Protein AF-A0A0Q3T3Z6-F1 (afdb_monomer)

Nearest PDB structures (foldseek):
  7p6u-assembly1_A  TM=2.131E-01  e=3.422E+00  Thermus thermophilus
  6zuz-assembly1_A  TM=2.497E-01  e=4.972E+00  Homo sapiens
  4u7i-assembly1_A  TM=3.191E-01  e=7.224E+00  Homo sapiens

pLDDT: mean 80.76, std 18.66, range [41.5, 96.94]

Solvent-accessible surface area (backbone atoms only — not comparable to full-atom values): 10328 Å² total; per-residue (Å²): 135,85,80,83,75,84,74,76,89,59,80,58,66,65,57,41,40,53,52,24,45,53,27,52,73,72,69,55,53,80,34,67,70,49,40,53,27,46,76,70,76,61,60,66,68,39,57,64,52,29,19,54,48,39,74,46,68,43,63,44,44,62,49,88,91,26,87,37,55,70,60,29,52,55,41,50,55,49,38,51,53,61,66,72,46,78,75,76,76,71,84,69,67,52,65,65,61,53,53,51,51,56,49,52,51,52,51,52,54,50,50,54,50,50,54,52,50,52,54,51,50,51,52,53,53,50,52,50,52,52,52,53,50,53,53,52,51,55,61,50,56,64,53,52,70,76,71,58,75,88,78,76,93,79,88,82,83,90,80,81,88,86,88,82,90,81,89,82,133

Sequence (169 aa):
MPRETNIQTGPDAGADLRAALGRLRRGQPLHPDNVKAKREGRLRISVASVAKEANRSRTLIGVEGCAYPDVRRQVLACMEAQVAAPRAPTPKLDAQSTIAALRQENALLRQEKAILATRLQDAVNVAHKQIQHAKSMARRGGRNARNGRPDHVVGLAPSAPVVQLREDG

Secondary structure (DSSP, 8-state):
----------S-HHHHHHHHHHHHHTT---SHHHHHHHHTT-----HHHHHHHTT--THHHHSTT-S-HHHHHHHHHHHHHHHHSPPP------HHHHHHHHHHHHHHHHHHHHHHHHHHHHHHHHHHHHHHHHHHHHHHHHHHHHH----------------------

Mean predicted aligned error: 17.22 Å

Foldseek 3Di:
DDDPDPPPPDDDLLVLLVVLLVCLVVQNAPQPVQVVCSVVVNRAQALVSSCSSSVHDSQQQPDPVHVHPVSVVVSVVRNVVVVPDDPPPPPPPPVVVVVVVVVVVVVVVVVVVVVVVVVVVVVVVVVVVVVVVVVVVVVVVVVCVVPDDPPDDDDDDDDDDDDDDDDDD

Organism: NCBI:txid53254

Structure (mmCIF, N/CA/C/O backbone):
data_AF-A0A0Q3T3Z6-F1
#
_entry.id   AF-A0A0Q3T3Z6-F1
#
loop_
_atom_site.group_PDB
_atom_site.id
_atom_site.type_symbol
_atom_site.label_atom_id
_atom_site.label_alt_id
_atom_site.label_comp_id
_atom_site.label_asym_id
_atom_site.label_entity_id
_atom_site.label_seq_id
_atom_site.pdbx_PDB_ins_code
_atom_site.Cartn_x
_atom_site.Cartn_y
_atom_site.Cartn_z
_atom_site.occupancy
_atom_site.B_iso_or_equiv
_atom_site.auth_seq_id
_atom_site.auth_comp_id
_atom_site.auth_asym_id
_atom_site.auth_atom_id
_atom_site.pdbx_PDB_model_num
ATOM 1 N N . MET A 1 1 ? -10.328 21.487 42.022 1.00 41.50 1 MET A N 1
ATOM 2 C CA . MET A 1 1 ? -10.050 22.148 40.729 1.00 41.50 1 MET A CA 1
ATOM 3 C C . MET A 1 1 ? -10.715 21.356 39.604 1.00 41.50 1 MET A C 1
ATOM 5 O O . MET A 1 1 ? -10.087 20.438 39.081 1.00 41.50 1 MET A O 1
ATOM 9 N N . PRO A 1 2 ? -11.990 21.611 39.269 1.00 45.09 2 PRO A N 1
ATOM 10 C CA . PRO A 1 2 ? -12.587 21.023 38.074 1.00 45.09 2 PRO A CA 1
ATOM 11 C C . PRO A 1 2 ? -11.963 21.680 36.836 1.00 45.09 2 PRO A C 1
ATOM 13 O O . PRO A 1 2 ? -11.918 22.901 36.729 1.00 45.09 2 PRO A O 1
ATOM 16 N N . ARG A 1 3 ? -11.413 20.867 35.927 1.00 45.34 3 ARG A N 1
ATOM 17 C CA . ARG A 1 3 ? -10.897 21.347 34.641 1.00 45.34 3 ARG A CA 1
ATOM 18 C C . ARG A 1 3 ? -12.086 21.675 33.749 1.00 45.34 3 ARG A C 1
ATOM 20 O O . ARG A 1 3 ? -12.801 20.770 33.324 1.00 45.34 3 ARG A O 1
ATOM 27 N N . GLU A 1 4 ? -12.268 22.958 33.476 1.00 43.28 4 GLU A N 1
ATOM 28 C CA . GLU A 1 4 ? -13.180 23.454 32.455 1.00 43.28 4 GLU A CA 1
ATOM 29 C C . GLU A 1 4 ? -12.758 22.864 31.108 1.00 43.28 4 GLU A C 1
ATOM 31 O O . GLU A 1 4 ? -11.723 23.202 30.531 1.00 43.28 4 GLU A O 1
ATOM 36 N N . THR A 1 5 ? -13.535 21.894 30.633 1.00 53.34 5 THR A N 1
ATOM 37 C CA . THR A 1 5 ? -13.399 21.399 29.271 1.00 53.34 5 THR A CA 1
ATOM 38 C C . THR A 1 5 ? -14.125 22.391 28.382 1.00 53.34 5 THR A C 1
ATOM 40 O O . THR A 1 5 ? -15.349 22.449 28.339 1.00 53.34 5 THR A O 1
ATOM 43 N N . ASN A 1 6 ? -13.337 23.222 27.710 1.00 45.50 6 ASN A N 1
ATOM 44 C CA . ASN A 1 6 ? -13.774 24.060 26.607 1.00 45.50 6 ASN A CA 1
ATOM 45 C C . ASN A 1 6 ? -14.275 23.140 25.477 1.00 45.50 6 ASN A C 1
ATOM 47 O O . ASN A 1 6 ? -13.496 22.667 24.647 1.00 45.50 6 ASN A O 1
ATOM 51 N N . ILE A 1 7 ? -15.564 22.791 25.512 1.00 49.78 7 ILE A N 1
ATOM 52 C CA . ILE A 1 7 ? -16.241 22.042 24.455 1.00 49.78 7 ILE A CA 1
ATOM 53 C C . ILE A 1 7 ? -16.467 23.038 23.322 1.00 49.78 7 ILE A C 1
ATOM 55 O O . ILE A 1 7 ? -17.466 23.750 23.287 1.00 49.78 7 ILE A O 1
ATOM 59 N N . GLN A 1 8 ? -15.503 23.108 22.404 1.00 47.12 8 GLN A N 1
ATOM 60 C CA . GLN A 1 8 ? -15.694 23.784 21.128 1.00 47.12 8 GLN A CA 1
ATOM 61 C C . GLN A 1 8 ? -16.959 23.228 20.463 1.00 47.12 8 GLN A C 1
ATOM 63 O O . GLN A 1 8 ? -17.038 22.045 20.122 1.00 47.12 8 GLN A O 1
ATOM 68 N N . THR A 1 9 ? -17.938 24.107 20.278 1.00 45.31 9 THR A N 1
ATOM 69 C CA . THR A 1 9 ? -19.142 23.956 19.460 1.00 45.31 9 THR A CA 1
ATOM 70 C C . THR A 1 9 ? -18.757 23.794 17.986 1.00 45.31 9 THR A C 1
ATOM 72 O O . THR A 1 9 ? -18.886 24.698 17.169 1.00 45.31 9 THR A O 1
ATOM 75 N N . GLY A 1 10 ? -18.231 22.621 17.643 1.00 52.44 10 GLY A N 1
ATOM 76 C CA . GLY A 1 10 ? -18.198 22.100 16.278 1.00 52.44 10 GLY A CA 1
ATOM 77 C C . GLY A 1 10 ? -19.385 21.156 16.034 1.00 52.44 10 GLY A C 1
ATOM 78 O O . GLY A 1 10 ? -20.049 20.772 16.998 1.00 52.44 10 GLY A O 1
ATOM 79 N N . PRO A 1 11 ? -19.653 20.753 14.776 1.00 63.06 11 PRO A N 1
ATOM 80 C CA . PRO A 1 11 ? -20.701 19.779 14.446 1.00 63.06 11 PRO A CA 1
ATOM 81 C C . PRO A 1 11 ? -20.611 18.550 15.363 1.00 63.06 11 PRO A C 1
ATOM 83 O O . PRO A 1 11 ? -19.500 18.139 15.713 1.00 63.06 11 PRO A O 1
ATOM 86 N N . ASP A 1 12 ? -21.767 18.021 15.794 1.00 86.12 12 ASP A N 1
ATOM 87 C CA . ASP A 1 12 ? -21.883 16.934 16.781 1.00 86.12 12 ASP A CA 1
ATOM 88 C C . ASP A 1 12 ? -20.871 15.820 16.475 1.00 86.12 12 ASP A C 1
ATOM 90 O O . ASP A 1 12 ? -21.013 15.078 15.501 1.00 86.12 12 ASP A O 1
ATOM 94 N N . ALA A 1 13 ? -19.841 15.693 17.319 1.00 87.75 13 ALA A N 1
ATOM 95 C CA . ALA A 1 13 ? -18.786 14.704 17.123 1.00 87.75 13 ALA A CA 1
ATOM 96 C C . ALA A 1 13 ? -19.355 13.274 17.082 1.00 87.75 13 ALA A C 1
ATOM 98 O O . ALA A 1 13 ? -18.796 12.404 16.412 1.00 87.75 13 ALA A O 1
ATOM 99 N N . GLY A 1 14 ? -20.497 13.032 17.735 1.00 88.94 14 GLY A N 1
ATOM 100 C CA . GLY A 1 14 ? -21.229 11.777 17.636 1.00 88.94 14 GLY A CA 1
ATOM 101 C C . GLY A 1 14 ? -21.802 11.540 16.239 1.00 88.94 14 GLY A C 1
ATOM 102 O O . GLY A 1 14 ? -21.708 10.426 15.719 1.00 88.94 14 GLY A O 1
ATOM 103 N N . ALA A 1 15 ? -22.366 12.571 15.607 1.00 92.00 15 ALA A N 1
ATOM 104 C CA . ALA A 1 15 ? -22.877 12.497 14.241 1.00 92.00 15 ALA A CA 1
ATOM 105 C C . ALA A 1 15 ? -21.751 12.222 13.236 1.00 92.00 15 ALA A C 1
ATOM 107 O O . ALA A 1 15 ? -21.905 11.338 12.391 1.00 92.00 15 ALA A O 1
ATOM 108 N N . ASP A 1 16 ? -20.599 12.879 13.386 1.00 93.88 16 ASP A N 1
ATOM 109 C CA . ASP A 1 16 ? -19.424 12.643 12.537 1.00 93.88 16 ASP A CA 1
ATOM 110 C C . ASP A 1 16 ? -18.934 11.196 12.631 1.00 93.88 16 ASP A C 1
ATOM 112 O O . ASP A 1 16 ? -18.671 10.551 11.613 1.00 93.88 16 ASP A O 1
ATOM 116 N N . LEU A 1 17 ? -18.850 10.659 13.852 1.00 95.00 17 LEU A N 1
ATOM 117 C CA . LEU A 1 17 ? -18.436 9.279 14.098 1.00 95.00 17 LEU A CA 1
ATOM 118 C C . LEU A 1 17 ? -1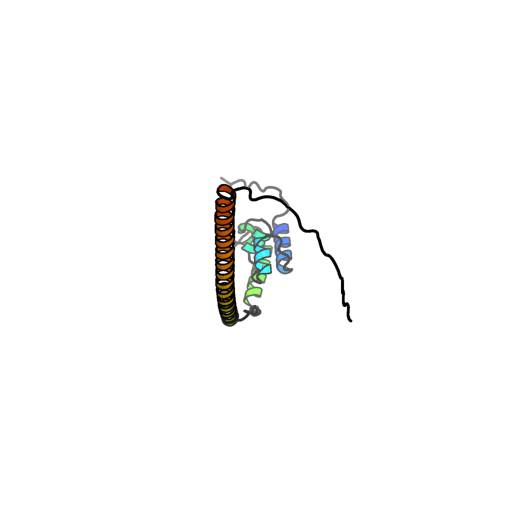9.434 8.269 13.506 1.00 95.00 17 LEU A C 1
ATOM 120 O O . LEU A 1 17 ? -19.019 7.277 12.900 1.00 95.00 17 LEU A O 1
ATOM 124 N N . ARG A 1 18 ? -20.745 8.528 13.617 1.00 96.00 18 ARG A N 1
ATOM 125 C CA . ARG A 1 18 ? -21.791 7.702 12.985 1.00 96.00 18 ARG A CA 1
ATOM 126 C C . ARG A 1 18 ? -21.708 7.757 11.458 1.00 96.00 18 ARG A C 1
ATOM 128 O O . ARG A 1 18 ? -21.766 6.715 10.801 1.00 96.00 18 ARG A O 1
ATOM 135 N N . ALA A 1 19 ? -21.520 8.945 10.888 1.00 95.19 19 ALA A N 1
ATOM 136 C CA . ALA A 1 19 ? -21.370 9.132 9.449 1.00 95.19 19 ALA A CA 1
ATOM 137 C C . ALA A 1 19 ? -20.111 8.427 8.917 1.00 95.19 19 ALA A C 1
ATOM 139 O O . ALA A 1 19 ? -20.174 7.730 7.900 1.00 95.19 19 ALA A O 1
ATOM 140 N N . ALA A 1 20 ? -18.991 8.548 9.633 1.00 96.25 20 ALA A N 1
ATOM 141 C CA . ALA A 1 20 ? -17.739 7.864 9.334 1.00 96.25 20 ALA A CA 1
ATOM 142 C C . ALA A 1 20 ? -17.894 6.339 9.366 1.00 96.25 20 ALA A C 1
ATOM 144 O O . ALA A 1 20 ? -17.493 5.658 8.421 1.00 96.25 20 ALA A O 1
ATOM 145 N N . LEU A 1 21 ? -18.544 5.791 10.397 1.00 96.19 21 LEU A N 1
ATOM 146 C CA . LEU A 1 21 ? -18.847 4.361 10.460 1.00 96.19 21 LEU A CA 1
ATOM 147 C C . LEU A 1 21 ? -19.703 3.913 9.264 1.00 96.19 21 LEU A C 1
ATOM 149 O O . LEU A 1 21 ? -19.416 2.884 8.651 1.00 96.19 21 LEU A O 1
ATOM 153 N N . GLY A 1 22 ? -20.710 4.705 8.884 1.00 95.94 22 GLY A N 1
ATOM 154 C CA . GLY A 1 22 ? -21.536 4.451 7.702 1.00 95.94 22 GLY A CA 1
ATOM 155 C C . GLY A 1 22 ? -20.731 4.423 6.398 1.00 95.94 22 GLY A C 1
ATOM 156 O O . GLY A 1 22 ? -20.907 3.511 5.588 1.00 95.94 22 GLY A O 1
ATOM 157 N N . ARG A 1 23 ? -19.808 5.374 6.206 1.00 95.50 23 ARG A N 1
ATOM 158 C CA . ARG A 1 23 ? -18.889 5.403 5.055 1.00 95.50 23 ARG A CA 1
ATOM 159 C C . ARG A 1 23 ? -18.016 4.156 4.989 1.00 95.50 23 ARG A C 1
ATOM 161 O O . ARG A 1 23 ? -17.925 3.531 3.935 1.00 95.50 23 ARG A O 1
ATOM 168 N N . LEU A 1 24 ? -17.422 3.759 6.114 1.00 95.69 24 LEU A N 1
ATOM 169 C CA . LEU A 1 24 ? -16.562 2.577 6.172 1.00 95.69 24 LEU A CA 1
ATOM 170 C C . LEU A 1 24 ? -17.334 1.280 5.906 1.00 95.69 24 LEU A C 1
ATOM 172 O O . LEU A 1 24 ? -16.825 0.425 5.186 1.00 95.69 24 LEU A O 1
ATOM 176 N N . ARG A 1 25 ? -18.573 1.155 6.399 1.00 94.38 25 ARG A N 1
ATOM 177 C CA . ARG A 1 25 ? -19.454 0.010 6.096 1.00 94.38 25 ARG A CA 1
ATOM 178 C C . ARG A 1 25 ? -19.785 -0.102 4.610 1.00 94.38 25 ARG A C 1
ATOM 180 O O . ARG A 1 25 ? -19.768 -1.199 4.069 1.00 94.38 25 ARG A O 1
ATOM 187 N N . ARG A 1 26 ? -20.028 1.027 3.937 1.00 94.00 26 ARG A N 1
ATOM 188 C CA . ARG A 1 26 ? -20.238 1.075 2.477 1.00 94.00 26 ARG A CA 1
ATOM 189 C C . ARG A 1 26 ? -18.939 0.956 1.673 1.00 94.00 26 ARG A C 1
ATOM 191 O O . ARG A 1 26 ? -18.968 1.011 0.448 1.00 94.00 26 ARG A O 1
ATOM 198 N N . GLY A 1 27 ? -17.789 0.861 2.343 1.00 92.56 27 GLY A N 1
ATOM 199 C CA . GLY A 1 27 ? -16.486 0.867 1.694 1.00 92.56 27 GLY A CA 1
ATOM 200 C C . GLY A 1 27 ? -16.207 2.168 0.942 1.00 92.56 27 GLY A C 1
ATOM 201 O O . GLY A 1 27 ? -15.519 2.134 -0.065 1.00 92.56 27 GLY A O 1
ATOM 202 N N . GLN A 1 28 ? -16.718 3.318 1.374 1.00 95.25 28 GLN A N 1
ATOM 203 C CA . GLN A 1 28 ? -16.456 4.629 0.762 1.00 95.25 28 GLN A CA 1
ATOM 204 C C . GLN A 1 28 ? -15.666 5.529 1.729 1.00 95.25 28 GLN A C 1
ATOM 206 O O . GLN A 1 28 ? -16.209 6.527 2.205 1.00 95.25 28 GLN A O 1
ATOM 211 N N . PRO A 1 29 ? -14.416 5.169 2.087 1.00 96.19 29 PRO A N 1
ATOM 212 C CA . PRO A 1 29 ? -13.594 6.006 2.950 1.00 96.19 29 PRO A CA 1
ATOM 213 C C . PRO A 1 29 ? -13.212 7.309 2.245 1.00 96.19 29 PRO A C 1
ATOM 215 O O . PRO A 1 29 ? -12.989 7.322 1.035 1.00 96.19 29 PRO A O 1
ATOM 218 N N . LEU A 1 30 ? -13.084 8.377 3.023 1.00 96.06 30 LEU A N 1
ATOM 219 C CA . LEU A 1 30 ? -12.575 9.677 2.596 1.00 96.06 30 LEU A CA 1
ATOM 220 C C . LEU A 1 30 ? -11.157 9.913 3.115 1.00 96.06 30 LEU A C 1
ATOM 222 O O . LEU A 1 30 ? -10.364 10.573 2.449 1.00 96.06 30 LEU A O 1
ATOM 226 N N . HIS A 1 31 ? -10.808 9.360 4.282 1.00 96.19 31 HIS A N 1
ATOM 227 C CA . HIS A 1 31 ? -9.480 9.571 4.847 1.00 96.19 31 HIS A CA 1
ATOM 228 C C . HIS A 1 31 ? -8.412 8.848 4.004 1.00 96.19 31 HIS A C 1
ATOM 230 O O . HIS A 1 31 ? -8.566 7.650 3.736 1.00 96.19 31 HIS A O 1
ATOM 236 N N . PRO A 1 32 ? -7.293 9.503 3.635 1.00 95.31 32 PRO A N 1
ATOM 237 C CA . PRO A 1 32 ? -6.298 8.959 2.704 1.00 95.31 32 PRO A CA 1
ATOM 238 C C . PRO A 1 32 ? -5.739 7.593 3.130 1.00 95.31 32 PRO A C 1
ATOM 240 O O . PRO A 1 32 ? -5.650 6.684 2.304 1.00 95.31 32 PRO A O 1
ATOM 243 N N . ASP A 1 33 ? -5.449 7.393 4.422 1.00 93.44 33 ASP A N 1
ATOM 244 C CA . ASP A 1 33 ? -5.018 6.084 4.947 1.00 93.44 33 ASP A CA 1
ATOM 245 C C . ASP A 1 33 ? -6.054 4.977 4.700 1.00 93.44 33 ASP A C 1
ATOM 247 O O . ASP A 1 33 ? -5.703 3.860 4.317 1.00 93.44 33 ASP A O 1
ATOM 251 N N . ASN A 1 34 ? -7.338 5.279 4.909 1.00 94.94 34 ASN A N 1
ATOM 252 C CA . ASN A 1 34 ? -8.424 4.318 4.743 1.00 94.94 34 ASN A CA 1
ATOM 253 C C . ASN A 1 34 ? -8.703 4.060 3.256 1.00 94.94 34 ASN A C 1
ATOM 255 O O . ASN A 1 34 ? -8.985 2.925 2.874 1.00 94.94 34 ASN A O 1
ATOM 259 N N . VAL A 1 35 ? -8.569 5.079 2.401 1.00 95.69 35 VAL A N 1
ATOM 260 C CA . VAL A 1 35 ? -8.620 4.939 0.937 1.00 95.69 35 VAL A CA 1
ATOM 261 C C . VAL A 1 35 ? -7.502 4.017 0.450 1.00 95.69 35 VAL A C 1
ATOM 263 O O . VAL A 1 35 ? -7.762 3.079 -0.306 1.00 95.69 35 VAL A O 1
ATOM 266 N N . LYS A 1 36 ? -6.269 4.219 0.931 1.00 93.62 36 LYS A N 1
ATOM 267 C CA . LYS A 1 36 ? -5.128 3.347 0.623 1.00 93.62 36 LYS A CA 1
ATOM 268 C C . LYS A 1 36 ? -5.381 1.915 1.097 1.00 93.62 36 LYS A C 1
ATOM 270 O O . LYS A 1 36 ? -5.242 0.985 0.305 1.00 93.62 36 LYS A O 1
ATOM 275 N N . ALA A 1 37 ? -5.827 1.743 2.341 1.00 90.81 37 ALA A N 1
ATOM 276 C CA . ALA A 1 37 ? -6.156 0.430 2.886 1.00 90.81 37 ALA A CA 1
ATOM 277 C C . ALA A 1 37 ? -7.267 -0.264 2.081 1.00 90.81 37 ALA A C 1
ATOM 279 O O . ALA A 1 37 ? -7.184 -1.467 1.845 1.00 90.81 37 ALA A O 1
ATOM 280 N N . LYS A 1 38 ? -8.279 0.476 1.607 1.00 92.69 38 LYS A N 1
ATOM 281 C CA . LYS A 1 38 ? -9.325 -0.064 0.727 1.00 92.69 38 LYS A CA 1
ATOM 282 C C . LYS A 1 38 ? -8.747 -0.543 -0.597 1.00 92.69 38 LYS A C 1
ATOM 284 O O . LYS A 1 38 ? -9.034 -1.667 -0.994 1.00 92.69 38 LYS A O 1
ATOM 289 N N . ARG A 1 39 ? -7.934 0.285 -1.260 1.00 90.56 39 ARG A N 1
ATOM 290 C CA . ARG A 1 39 ? -7.305 -0.049 -2.548 1.00 90.56 39 ARG A CA 1
ATOM 291 C C . ARG A 1 39 ? -6.487 -1.339 -2.469 1.00 90.56 39 ARG A C 1
ATOM 293 O O . ARG A 1 39 ? -6.452 -2.107 -3.416 1.00 90.56 39 ARG A O 1
ATOM 300 N N . GLU A 1 40 ? -5.857 -1.581 -1.328 1.00 88.62 40 GLU A N 1
ATOM 301 C CA . GLU A 1 40 ? -5.043 -2.772 -1.080 1.00 88.62 40 GLU A CA 1
ATOM 302 C C . GLU A 1 40 ? -5.858 -3.979 -0.573 1.00 88.62 40 GLU A C 1
ATOM 304 O O . GLU A 1 40 ? -5.278 -5.015 -0.255 1.00 88.62 40 GLU A O 1
ATOM 309 N N . GLY A 1 41 ? -7.184 -3.861 -0.426 1.00 86.88 41 GLY A N 1
ATOM 310 C CA . GLY A 1 41 ? -8.031 -4.924 0.133 1.00 86.88 41 GLY A CA 1
ATOM 311 C C . GLY A 1 41 ? -7.778 -5.194 1.624 1.00 86.88 41 GLY A C 1
ATOM 312 O O . GLY A 1 41 ? -8.019 -6.293 2.122 1.00 86.88 41 GLY A O 1
ATOM 313 N N . ARG A 1 42 ? -7.246 -4.203 2.348 1.00 88.81 42 ARG A N 1
ATOM 314 C CA . ARG A 1 42 ? -6.860 -4.280 3.769 1.00 88.81 42 ARG A CA 1
ATOM 315 C C . ARG A 1 42 ? -7.714 -3.405 4.687 1.00 88.81 42 ARG A C 1
ATOM 317 O O . ARG A 1 42 ? -7.428 -3.343 5.882 1.00 88.81 42 ARG A O 1
ATOM 324 N N . LEU A 1 43 ? -8.728 -2.717 4.160 1.00 92.62 43 LEU A N 1
ATOM 325 C CA . LEU A 1 43 ? -9.597 -1.867 4.972 1.00 92.62 43 LEU A CA 1
ATOM 326 C C . LEU A 1 43 ? -10.320 -2.710 6.028 1.00 92.62 43 LEU A C 1
ATOM 328 O O . LEU A 1 43 ? -11.038 -3.651 5.700 1.00 92.62 43 LEU A O 1
ATOM 332 N N . ARG A 1 44 ? -10.141 -2.339 7.296 1.00 91.56 44 ARG A N 1
ATOM 333 C CA . ARG A 1 44 ? -10.823 -2.936 8.446 1.00 91.56 44 ARG A CA 1
ATOM 334 C C . ARG A 1 44 ? -11.557 -1.860 9.221 1.00 91.56 44 ARG A C 1
ATOM 336 O O . ARG A 1 44 ? -11.073 -0.734 9.324 1.00 91.56 44 ARG A O 1
ATOM 343 N N . ILE A 1 45 ? -12.716 -2.217 9.766 1.00 94.94 45 ILE A N 1
ATOM 344 C CA . ILE A 1 45 ? -13.478 -1.311 10.623 1.00 94.94 45 ILE A CA 1
ATOM 345 C C . ILE A 1 45 ? -12.952 -1.521 12.035 1.00 94.94 45 ILE A C 1
ATOM 347 O O . ILE A 1 45 ? -13.024 -2.615 12.573 1.00 94.94 45 ILE A O 1
ATOM 351 N N . SER A 1 46 ? -12.384 -0.474 12.615 1.00 95.75 46 SER A N 1
ATOM 352 C CA . SER A 1 46 ? -11.825 -0.452 13.961 1.00 95.75 46 SER A CA 1
ATOM 353 C C . SER A 1 46 ? -12.070 0.914 14.590 1.00 95.75 46 SER A C 1
ATOM 355 O O . SER A 1 46 ? -12.338 1.892 13.888 1.00 95.75 46 SER A O 1
ATOM 357 N N . VAL A 1 47 ? -11.905 1.017 15.907 1.00 96.19 47 VAL A N 1
ATOM 358 C CA . VAL A 1 47 ? -11.981 2.300 16.624 1.00 96.19 47 VAL A CA 1
ATOM 359 C C . VAL A 1 47 ? -11.048 3.340 15.992 1.00 96.19 47 VAL A C 1
ATOM 361 O O . VAL A 1 47 ? -11.450 4.475 15.746 1.00 96.19 47 VAL A O 1
ATOM 364 N N . ALA A 1 48 ? -9.811 2.948 15.672 1.00 95.69 48 ALA A N 1
ATOM 365 C CA . ALA A 1 48 ? -8.822 3.849 15.091 1.00 95.69 48 ALA A CA 1
ATOM 366 C C . ALA A 1 48 ? -9.198 4.295 13.671 1.00 95.69 48 ALA A C 1
ATOM 368 O O . ALA A 1 48 ? -9.081 5.477 13.357 1.00 95.69 48 ALA A O 1
ATOM 369 N N . SER A 1 49 ? -9.665 3.379 12.818 1.00 96.19 49 SER A N 1
ATOM 370 C CA . SER A 1 49 ? -10.045 3.719 11.442 1.00 96.19 49 SER A CA 1
ATOM 371 C C . SER A 1 49 ? -11.281 4.617 11.396 1.00 96.19 49 SER A C 1
ATOM 373 O O . SER A 1 49 ? -11.318 5.528 10.576 1.00 96.19 49 SER A O 1
ATOM 375 N N . VAL A 1 50 ? -12.256 4.402 12.289 1.00 96.88 50 VAL A N 1
ATOM 376 C CA . VAL A 1 50 ? -13.466 5.234 12.423 1.00 96.88 50 VAL A CA 1
ATOM 377 C C . VAL A 1 50 ? -13.115 6.623 12.955 1.00 96.88 50 VAL A C 1
ATOM 379 O O . VAL A 1 50 ? -13.559 7.617 12.391 1.00 96.88 50 VAL A O 1
ATOM 382 N N . ALA A 1 51 ? -12.278 6.708 13.992 1.00 96.12 51 ALA A N 1
ATOM 383 C CA . ALA A 1 51 ? -11.831 7.985 14.545 1.00 96.12 51 ALA A CA 1
ATOM 384 C C . ALA A 1 51 ? -11.040 8.813 13.516 1.00 96.12 51 ALA A C 1
ATOM 386 O O . ALA A 1 51 ? -11.321 9.996 13.338 1.00 96.12 51 ALA A O 1
ATOM 387 N N . LYS A 1 52 ? -10.121 8.174 12.774 1.00 95.75 52 LYS A N 1
ATOM 388 C CA . LYS A 1 52 ? -9.401 8.800 11.650 1.00 95.75 52 LYS A CA 1
ATOM 389 C C . LYS A 1 52 ? -10.352 9.273 10.552 1.00 95.75 52 LYS A C 1
ATOM 391 O O . LYS A 1 52 ? -10.237 10.397 10.084 1.00 95.75 52 LYS A O 1
ATOM 396 N N . GLU A 1 53 ? -11.313 8.437 10.167 1.00 96.25 53 GLU A N 1
ATOM 397 C CA . GLU A 1 53 ? -12.304 8.756 9.131 1.00 96.25 53 GLU A CA 1
ATOM 398 C C . GLU A 1 53 ? -13.221 9.928 9.508 1.00 96.25 53 GLU A C 1
ATOM 400 O O . GLU A 1 53 ? -13.693 10.652 8.633 1.00 96.25 53 GLU A O 1
ATOM 405 N N . ALA A 1 54 ? -13.488 10.101 10.802 1.00 95.12 54 ALA A N 1
ATOM 406 C CA . ALA A 1 54 ? -14.248 11.223 11.343 1.00 95.12 54 ALA A CA 1
ATOM 407 C C . ALA A 1 54 ? -13.378 12.458 11.635 1.00 95.12 54 ALA A C 1
ATOM 409 O O . ALA A 1 54 ? -13.920 13.497 11.993 1.00 95.12 54 ALA A O 1
ATOM 410 N N . ASN A 1 55 ? -12.047 12.349 11.530 1.00 95.06 55 ASN A N 1
ATOM 411 C CA . ASN A 1 55 ? -11.091 13.341 12.027 1.00 95.06 55 ASN A CA 1
ATOM 412 C C . ASN A 1 55 ? -11.340 13.728 13.503 1.00 95.06 55 ASN A C 1
ATOM 414 O O . ASN A 1 55 ? -11.309 14.898 13.883 1.00 95.06 55 ASN A O 1
ATOM 418 N N . ARG A 1 56 ? -11.637 12.733 14.349 1.00 94.44 56 ARG A N 1
ATOM 419 C CA . ARG A 1 56 ? -11.929 12.911 15.781 1.00 94.44 56 ARG A CA 1
ATOM 420 C C . ARG A 1 56 ? -10.984 12.088 16.650 1.00 94.44 56 ARG A C 1
ATOM 422 O O . ARG A 1 56 ? -10.354 11.131 16.201 1.00 94.44 56 ARG A O 1
ATOM 429 N N . SER A 1 57 ? -10.901 12.447 17.933 1.00 93.81 57 SER A N 1
ATOM 430 C CA . SER A 1 57 ? -10.084 11.699 18.889 1.00 93.81 57 SER A CA 1
ATOM 431 C C . SER A 1 57 ? -10.605 10.274 19.068 1.00 93.81 57 SER A C 1
ATOM 433 O O . SER A 1 57 ? -11.787 10.049 19.329 1.00 93.81 57 SER A O 1
ATOM 435 N N . ARG A 1 58 ? -9.685 9.305 19.040 1.00 93.88 58 ARG A N 1
ATOM 436 C CA . ARG A 1 58 ? -9.978 7.896 19.334 1.00 93.88 58 ARG A CA 1
ATOM 437 C C . ARG A 1 58 ? -10.562 7.679 20.731 1.00 93.88 58 ARG A C 1
ATOM 439 O O . ARG A 1 58 ? -11.278 6.708 20.931 1.00 93.88 58 ARG A O 1
ATOM 446 N N . THR A 1 59 ? -10.264 8.550 21.699 1.00 94.38 59 THR A N 1
ATOM 447 C CA . THR A 1 59 ? -10.722 8.393 23.093 1.00 94.38 59 THR A CA 1
ATOM 448 C C . THR A 1 59 ? -12.238 8.514 23.226 1.00 94.38 59 THR A C 1
ATOM 450 O O . THR A 1 59 ? -12.811 7.919 24.131 1.00 94.38 59 THR A O 1
ATOM 453 N N . LEU A 1 60 ? -12.901 9.188 22.280 1.00 91.94 60 LEU A N 1
ATOM 454 C CA . LEU A 1 60 ? -14.356 9.353 22.253 1.00 91.94 60 LEU A CA 1
ATOM 455 C C . LEU A 1 60 ? -15.127 8.035 22.087 1.00 91.94 60 LEU A C 1
ATOM 457 O O . LEU A 1 60 ? -16.290 7.967 22.474 1.00 91.94 60 LEU A O 1
ATOM 461 N N . ILE A 1 61 ? -14.481 7.004 21.529 1.00 94.38 61 ILE A N 1
ATOM 462 C CA . ILE A 1 61 ? -15.067 5.674 21.278 1.00 94.38 61 ILE A CA 1
ATOM 463 C C . ILE A 1 61 ? -14.144 4.507 21.670 1.00 94.38 61 ILE A C 1
ATOM 465 O O . ILE A 1 61 ? -14.508 3.348 21.497 1.00 94.38 61 ILE A O 1
ATOM 469 N N . GLY A 1 62 ? -12.927 4.786 22.141 1.00 90.56 62 GLY A N 1
ATOM 470 C CA . GLY A 1 62 ? -11.880 3.776 22.312 1.00 90.56 62 GLY A CA 1
ATOM 471 C C . GLY A 1 62 ? -11.741 3.197 23.712 1.00 90.56 62 GLY A C 1
ATOM 472 O O . GLY A 1 62 ? -11.192 2.109 23.847 1.00 90.56 62 GLY A O 1
ATOM 473 N N . VAL A 1 63 ? -12.240 3.890 24.735 1.00 91.69 63 VAL A N 1
ATOM 474 C CA . VAL A 1 63 ? -12.162 3.449 26.136 1.00 91.69 63 VAL A CA 1
ATOM 475 C C . VAL A 1 63 ? -13.520 2.969 26.641 1.00 91.69 63 VAL A C 1
ATOM 477 O O . VAL A 1 63 ? -14.557 3.24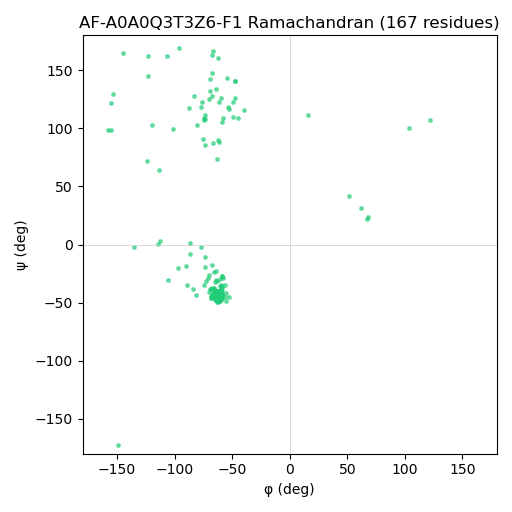4 26.036 1.00 91.69 63 VAL A O 1
ATOM 480 N N . GLU A 1 64 ? -13.522 2.217 27.735 1.00 85.56 64 GLU A N 1
ATOM 481 C CA . GLU A 1 64 ? -14.746 1.917 28.478 1.00 85.56 64 GLU A CA 1
ATOM 482 C C . GLU A 1 64 ? -15.265 3.191 29.166 1.00 85.56 64 GLU A C 1
ATOM 484 O O . GLU A 1 64 ? -14.473 4.042 29.565 1.00 85.56 64 GLU A O 1
ATOM 489 N N . GLY A 1 65 ? -16.588 3.384 29.210 1.00 87.38 65 GLY A N 1
ATOM 490 C CA . GLY A 1 65 ? -17.181 4.648 29.675 1.00 87.38 65 GLY A CA 1
ATOM 491 C C . GLY A 1 65 ? -16.916 5.853 28.757 1.00 87.38 65 GLY A C 1
ATOM 492 O O . GLY A 1 65 ? -16.954 6.994 29.208 1.00 87.38 65 GLY A O 1
ATOM 493 N N . CYS A 1 66 ? -16.611 5.627 27.474 1.00 91.12 66 CYS A N 1
ATOM 494 C CA . CYS A 1 66 ? -16.383 6.705 26.511 1.00 91.12 66 CYS A CA 1
ATOM 495 C C . CYS A 1 66 ? -17.626 7.586 26.290 1.00 91.12 66 CYS A C 1
ATOM 497 O O . CYS A 1 66 ? -18.753 7.134 26.482 1.00 91.12 66 CYS A O 1
ATOM 499 N N . ALA A 1 67 ? -17.421 8.800 25.770 1.00 90.25 67 ALA A N 1
ATOM 500 C CA . ALA A 1 67 ? -18.490 9.770 25.508 1.00 90.25 67 ALA A CA 1
ATOM 501 C C . ALA A 1 67 ? -19.586 9.259 24.550 1.00 90.25 67 ALA A C 1
ATOM 503 O O . ALA A 1 67 ? -20.735 9.677 24.661 1.00 90.25 67 ALA A O 1
ATOM 504 N N . TYR A 1 68 ? -19.252 8.349 23.625 1.00 93.38 68 TYR A N 1
ATOM 505 C CA . TYR A 1 68 ? -20.202 7.802 22.648 1.00 93.38 68 TYR A CA 1
ATOM 506 C C . TYR A 1 68 ? -20.262 6.265 22.705 1.00 93.38 68 TYR A C 1
ATOM 508 O O . TYR A 1 68 ? -19.784 5.581 21.788 1.00 93.38 68 TYR A O 1
ATOM 516 N N . PRO A 1 69 ? -20.867 5.693 23.763 1.00 92.31 69 PRO A N 1
ATOM 517 C CA . PRO A 1 69 ? -20.881 4.248 23.986 1.00 92.31 69 PRO A CA 1
ATOM 518 C C . PRO A 1 69 ? -21.654 3.492 22.897 1.00 92.31 69 PRO A C 1
ATOM 520 O O . PRO A 1 69 ? -21.271 2.386 22.520 1.00 92.31 69 PRO A O 1
ATOM 523 N N . ASP A 1 70 ? -22.694 4.098 22.321 1.00 93.44 70 ASP A N 1
ATOM 524 C CA . ASP A 1 70 ? -23.485 3.489 21.246 1.00 93.44 70 ASP A CA 1
ATOM 525 C C . ASP A 1 70 ? -22.667 3.266 19.979 1.00 93.44 70 ASP A C 1
ATOM 527 O O . ASP A 1 70 ? -22.718 2.193 19.375 1.00 93.44 70 ASP A O 1
ATOM 531 N N . VAL A 1 71 ? -21.858 4.257 19.600 1.00 94.00 71 VAL A N 1
ATOM 532 C CA . VAL A 1 71 ? -20.967 4.137 18.445 1.00 94.00 71 VAL A CA 1
ATOM 533 C C . VAL A 1 71 ? -19.905 3.081 18.724 1.00 94.00 71 VAL A C 1
ATOM 535 O O . VAL A 1 71 ? -19.659 2.232 17.868 1.00 94.00 71 VAL A O 1
ATOM 538 N N . ARG A 1 72 ? -19.327 3.063 19.934 1.00 94.81 72 ARG A N 1
ATOM 539 C CA . ARG A 1 72 ? -18.371 2.025 20.346 1.00 94.81 72 ARG A CA 1
ATOM 540 C C . ARG A 1 72 ? -18.963 0.622 20.196 1.00 94.81 72 ARG A C 1
ATOM 542 O O . ARG A 1 72 ? -18.323 -0.223 19.576 1.00 94.81 72 ARG A O 1
ATOM 549 N N . ARG A 1 73 ? -20.185 0.380 20.689 1.00 95.12 73 ARG A N 1
ATOM 550 C CA . ARG A 1 73 ? -20.874 -0.918 20.544 1.00 95.12 73 ARG A CA 1
ATOM 551 C C . ARG A 1 73 ? -21.009 -1.330 19.080 1.00 95.12 73 ARG A C 1
ATOM 553 O O . ARG A 1 73 ? -20.683 -2.458 18.726 1.00 95.12 73 ARG A O 1
ATOM 560 N N . GLN A 1 74 ? -21.418 -0.407 18.211 1.00 95.00 74 GLN A N 1
ATOM 561 C CA . GLN A 1 74 ? -21.555 -0.693 16.782 1.00 95.00 74 GLN A CA 1
ATOM 562 C C . GLN A 1 74 ? -20.217 -0.997 16.098 1.00 95.00 74 GLN A C 1
ATOM 564 O O . GLN A 1 74 ? -20.169 -1.844 15.204 1.00 95.00 74 GLN A O 1
ATOM 569 N N . VAL A 1 75 ? -19.143 -0.305 16.487 1.00 94.56 75 VAL A N 1
ATOM 570 C CA . VAL A 1 75 ? -17.793 -0.559 15.967 1.00 94.56 75 VAL A CA 1
ATOM 571 C C . VAL A 1 75 ? -17.296 -1.929 16.414 1.00 94.56 75 VAL A C 1
ATOM 573 O O . VAL A 1 75 ? -16.806 -2.681 15.575 1.00 94.56 75 VAL A O 1
ATOM 576 N N . LEU A 1 76 ? -17.471 -2.280 17.690 1.00 94.31 76 LEU A N 1
ATOM 577 C CA . LEU A 1 76 ? -17.083 -3.590 18.218 1.00 94.31 76 LEU A CA 1
ATOM 578 C C . LEU A 1 76 ? -17.845 -4.730 17.540 1.00 94.31 76 LEU A C 1
ATOM 580 O O . LEU A 1 76 ? -17.214 -5.672 17.075 1.00 94.31 76 LEU A O 1
ATOM 584 N N . ALA A 1 77 ? -19.158 -4.587 17.343 1.00 93.25 77 ALA A N 1
ATOM 585 C CA . ALA A 1 77 ? -19.945 -5.568 16.596 1.00 93.25 77 ALA A CA 1
ATOM 586 C C . ALA A 1 77 ? -19.426 -5.760 15.155 1.00 93.25 77 ALA A C 1
ATOM 588 O O . ALA A 1 77 ? -19.381 -6.876 14.640 1.00 93.25 77 ALA A O 1
ATOM 589 N N . CYS A 1 78 ? -18.978 -4.683 14.493 1.00 91.50 78 CYS A N 1
ATOM 590 C CA . CYS A 1 78 ? -18.353 -4.796 13.170 1.00 91.50 78 CYS A CA 1
ATOM 591 C C . CYS A 1 78 ? -16.993 -5.502 13.232 1.00 91.50 78 CYS A C 1
ATOM 593 O O . CYS A 1 78 ? -16.660 -6.255 12.320 1.00 91.50 78 CYS A O 1
ATOM 595 N N . MET A 1 79 ? -16.202 -5.246 14.276 1.00 91.25 79 MET A N 1
ATOM 596 C CA . 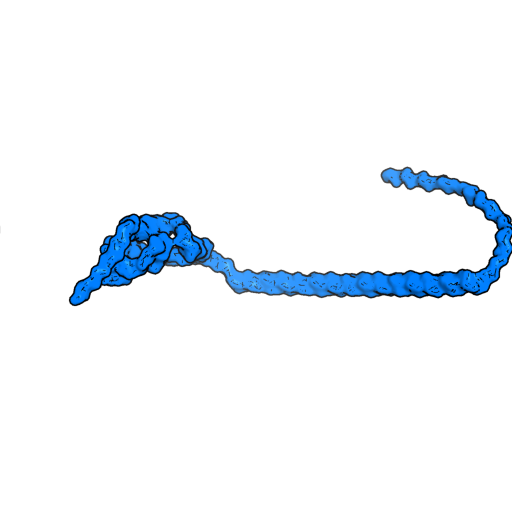MET A 1 79 ? -14.905 -5.892 14.477 1.00 91.25 79 MET A CA 1
ATOM 597 C C . MET A 1 79 ? -15.070 -7.397 14.700 1.00 91.25 79 MET A C 1
ATOM 599 O O . MET A 1 79 ? -14.369 -8.178 14.064 1.00 91.25 79 MET A O 1
ATOM 603 N N . GLU A 1 80 ? -16.023 -7.804 15.534 1.00 89.75 80 GLU A N 1
ATOM 604 C CA . GLU A 1 80 ? -16.339 -9.213 15.794 1.00 89.75 80 GLU A CA 1
ATOM 605 C C . GLU A 1 80 ? -16.815 -9.926 14.523 1.00 89.75 80 GLU A C 1
ATOM 607 O O . GLU A 1 80 ? -16.282 -10.978 14.166 1.00 89.75 80 GLU A O 1
ATOM 612 N N . ALA A 1 81 ? -17.721 -9.306 13.758 1.00 86.00 81 ALA A N 1
ATOM 613 C CA . ALA A 1 81 ? -18.174 -9.846 12.475 1.00 86.00 81 ALA A CA 1
ATOM 614 C C . ALA A 1 81 ? -17.021 -10.023 11.463 1.00 86.00 81 ALA A C 1
ATOM 616 O O . ALA A 1 81 ? -16.999 -10.988 10.700 1.00 86.00 81 ALA A O 1
ATOM 617 N N . GLN A 1 82 ? -16.029 -9.125 11.473 1.00 82.19 82 GLN A N 1
ATOM 618 C CA . GLN A 1 82 ? -14.834 -9.218 10.621 1.00 82.19 82 GLN A CA 1
ATOM 619 C C . GLN A 1 82 ? -13.840 -10.303 11.055 1.00 82.19 82 GLN A C 1
ATOM 621 O O . GLN A 1 82 ? -12.985 -10.683 10.253 1.00 82.19 82 GLN A O 1
ATOM 626 N N . VAL A 1 83 ? -13.909 -10.764 12.305 1.00 78.00 83 VAL A N 1
ATOM 627 C CA . VAL A 1 83 ? -13.114 -11.894 12.807 1.00 78.00 83 VAL A CA 1
ATOM 628 C C . VAL A 1 83 ? -13.799 -13.218 12.472 1.00 78.00 83 VAL A C 1
ATOM 630 O O . VAL A 1 83 ? -13.117 -14.168 12.097 1.00 78.00 83 VAL A O 1
ATOM 633 N N . ALA A 1 84 ? -15.132 -13.266 12.550 1.00 71.25 84 ALA A N 1
ATOM 634 C CA . ALA A 1 84 ? -15.918 -14.456 12.230 1.00 71.25 84 ALA A CA 1
ATOM 635 C C . ALA A 1 84 ? -15.948 -14.784 10.725 1.00 71.25 84 ALA A C 1
ATOM 637 O O . ALA A 1 84 ? -16.071 -15.948 10.349 1.00 71.25 84 ALA A O 1
ATOM 638 N N . ALA A 1 85 ? -15.820 -13.781 9.851 1.00 64.69 85 ALA A N 1
ATOM 639 C CA . ALA A 1 85 ? -15.764 -14.004 8.411 1.00 64.69 85 ALA A CA 1
ATOM 640 C C . ALA A 1 85 ? -14.375 -14.532 7.984 1.00 64.69 85 ALA A C 1
ATOM 642 O O . ALA A 1 85 ? -13.382 -13.804 8.129 1.00 64.69 85 ALA A O 1
ATOM 643 N N . PRO A 1 86 ? -14.263 -15.750 7.409 1.00 56.19 86 PRO A N 1
ATOM 644 C CA . PRO A 1 86 ? -13.016 -16.199 6.810 1.00 56.19 86 PRO A CA 1
ATOM 645 C C . PRO A 1 86 ? -12.643 -15.223 5.699 1.00 56.19 86 PRO A C 1
ATOM 647 O O . PRO A 1 86 ? -13.437 -14.903 4.813 1.00 56.19 86 PRO A O 1
ATOM 650 N N . ARG A 1 87 ? -11.422 -14.696 5.788 1.00 57.47 87 ARG A N 1
ATOM 651 C CA . ARG A 1 87 ? -10.876 -13.750 4.820 1.00 57.47 87 ARG A CA 1
ATOM 652 C C . ARG A 1 87 ? -11.013 -14.379 3.436 1.00 57.47 87 ARG A C 1
ATOM 654 O O . ARG A 1 87 ? -10.412 -15.426 3.205 1.00 57.47 87 ARG A O 1
ATOM 661 N N . ALA A 1 88 ? -11.770 -13.750 2.531 1.00 53.16 88 ALA A N 1
ATOM 662 C CA . ALA A 1 88 ? -11.716 -14.126 1.125 1.00 53.16 88 ALA A CA 1
ATOM 663 C C . ALA A 1 88 ? -10.227 -14.162 0.749 1.00 53.16 88 ALA A C 1
ATOM 665 O O . ALA A 1 88 ? -9.530 -13.171 1.022 1.00 53.16 88 ALA A O 1
ATOM 666 N N . PRO A 1 89 ? -9.698 -15.298 0.260 1.00 50.12 89 PRO A N 1
ATOM 667 C CA . PRO A 1 89 ? -8.306 -15.375 -0.121 1.00 50.12 89 PRO A CA 1
ATOM 668 C C . PRO A 1 89 ? -8.114 -14.290 -1.169 1.00 50.12 89 PRO A C 1
ATOM 670 O O . PRO A 1 89 ? -8.642 -14.367 -2.274 1.00 50.12 89 PRO A O 1
ATOM 673 N N . THR A 1 90 ? -7.396 -13.229 -0.798 1.00 54.66 90 THR A N 1
ATOM 674 C CA . THR A 1 90 ? -6.792 -12.348 -1.790 1.00 54.66 90 THR A CA 1
ATOM 675 C C . THR A 1 90 ? -6.111 -13.287 -2.775 1.00 54.66 90 THR A C 1
ATOM 677 O O . THR A 1 90 ? -5.353 -14.136 -2.281 1.00 54.66 90 THR A O 1
ATOM 680 N N . PRO A 1 91 ? -6.370 -13.204 -4.091 1.00 50.91 91 PRO A N 1
ATOM 681 C CA . PRO A 1 91 ? -5.616 -13.975 -5.058 1.00 50.91 91 PRO A CA 1
ATOM 682 C C . PRO A 1 91 ? -4.180 -13.482 -4.936 1.00 50.91 91 PRO A C 1
ATOM 684 O O . PRO A 1 91 ? -3.772 -12.486 -5.529 1.00 50.91 91 PRO A O 1
ATOM 687 N N . LYS A 1 92 ? -3.417 -14.135 -4.061 1.00 55.97 92 LYS A N 1
ATOM 688 C CA . LYS A 1 92 ? -1.975 -14.112 -4.100 1.00 55.97 92 LYS A CA 1
ATOM 689 C C . LYS A 1 92 ? -1.689 -14.848 -5.395 1.00 55.97 92 LYS A C 1
ATOM 691 O O . LYS A 1 92 ? -1.601 -16.070 -5.391 1.00 55.97 92 LYS A O 1
ATOM 696 N N . LEU A 1 93 ? -1.659 -14.104 -6.504 1.00 57.00 93 LEU A N 1
ATOM 697 C CA . LEU A 1 93 ? -0.848 -14.477 -7.654 1.00 57.00 93 LEU A CA 1
ATOM 698 C C . LEU A 1 93 ? 0.440 -15.008 -7.053 1.00 57.00 93 LEU A C 1
ATOM 700 O O . LEU A 1 93 ? 1.061 -14.299 -6.253 1.00 57.00 93 LEU A O 1
ATOM 704 N N . ASP A 1 94 ? 0.697 -16.290 -7.284 1.00 73.56 94 ASP A N 1
ATOM 705 C CA . ASP A 1 94 ? 1.740 -17.021 -6.596 1.00 73.56 94 ASP A CA 1
ATOM 706 C C . ASP A 1 94 ? 3.025 -16.194 -6.679 1.00 73.56 94 ASP A C 1
ATOM 708 O O . ASP A 1 94 ? 3.575 -15.930 -7.752 1.00 73.56 94 ASP A O 1
ATOM 712 N N . ALA A 1 95 ? 3.429 -15.646 -5.533 1.00 75.44 95 ALA A N 1
ATOM 713 C CA . ALA A 1 95 ? 4.514 -14.681 -5.496 1.00 75.44 95 ALA A CA 1
ATOM 714 C C . ALA A 1 95 ? 5.790 -15.344 -6.023 1.00 75.44 95 ALA A C 1
ATOM 716 O O . ALA A 1 95 ? 6.616 -14.681 -6.643 1.00 75.44 95 ALA A O 1
ATOM 717 N N . GLN A 1 96 ? 5.914 -16.663 -5.841 1.00 78.94 96 GLN A N 1
ATOM 718 C CA . GLN A 1 96 ? 7.015 -17.451 -6.368 1.00 78.94 96 GLN A CA 1
ATOM 719 C C . GLN A 1 96 ? 6.969 -17.543 -7.895 1.00 78.94 96 GLN A C 1
ATOM 721 O O . GLN A 1 96 ? 7.993 -17.274 -8.525 1.00 78.94 96 GLN A O 1
ATOM 726 N N . SER A 1 97 ? 5.808 -17.823 -8.499 1.00 80.19 97 SER A N 1
ATOM 727 C CA . SER A 1 97 ? 5.670 -17.848 -9.963 1.00 80.19 97 SER A CA 1
ATOM 728 C C . SER A 1 97 ? 5.957 -16.480 -10.591 1.00 80.19 97 SER A C 1
ATOM 730 O O . SER A 1 97 ? 6.663 -16.382 -11.594 1.00 80.19 97 SER A O 1
ATOM 732 N N . THR A 1 98 ? 5.500 -15.407 -9.942 1.00 83.56 98 THR A N 1
ATOM 733 C CA . THR A 1 98 ? 5.703 -14.030 -10.412 1.00 83.56 98 THR A CA 1
ATOM 734 C C . THR A 1 98 ? 7.179 -13.631 -10.323 1.00 83.56 98 THR A C 1
ATOM 736 O O . THR A 1 98 ? 7.738 -13.072 -11.263 1.00 83.56 98 THR A O 1
ATOM 739 N N . ILE A 1 99 ? 7.849 -13.962 -9.213 1.00 87.69 99 ILE A N 1
ATOM 740 C CA . ILE A 1 99 ? 9.287 -13.717 -9.040 1.00 87.69 99 ILE A CA 1
ATOM 741 C C . ILE A 1 99 ? 10.103 -14.518 -10.061 1.00 87.69 99 ILE A C 1
ATOM 743 O O . ILE A 1 99 ? 11.077 -13.993 -10.602 1.00 87.69 99 ILE A O 1
ATOM 747 N N . ALA A 1 100 ? 9.727 -15.769 -10.335 1.00 90.81 100 ALA A N 1
ATOM 748 C CA . ALA A 1 100 ? 10.398 -16.598 -11.331 1.00 90.81 100 ALA A CA 1
ATOM 749 C C . ALA A 1 100 ? 10.276 -15.998 -12.742 1.00 90.81 100 ALA A C 1
ATOM 751 O O . ALA A 1 100 ? 11.297 -15.817 -13.409 1.00 90.81 100 ALA A O 1
ATOM 752 N N . ALA A 1 101 ? 9.067 -15.596 -13.150 1.00 89.62 101 ALA A N 1
ATOM 753 C CA . ALA A 1 101 ? 8.824 -14.950 -14.440 1.00 89.62 101 ALA A CA 1
ATOM 754 C C . ALA A 1 101 ? 9.628 -13.646 -14.594 1.00 89.62 101 ALA A C 1
ATOM 756 O O . ALA A 1 101 ? 10.355 -13.471 -15.571 1.00 89.62 101 ALA A O 1
ATOM 757 N N . LEU A 1 102 ? 9.601 -12.774 -13.579 1.00 92.81 102 LEU A N 1
ATOM 758 C CA . LEU A 1 102 ? 10.341 -11.506 -13.594 1.00 92.81 102 LEU A CA 1
ATOM 759 C C . LEU A 1 102 ? 11.863 -11.697 -13.653 1.00 92.81 102 LEU A C 1
ATOM 761 O O . LEU A 1 102 ? 12.578 -10.862 -14.212 1.00 92.81 102 LEU A O 1
ATOM 765 N N . ARG A 1 103 ? 12.391 -12.777 -13.065 1.00 94.19 103 ARG A N 1
ATOM 766 C CA . ARG A 1 103 ? 13.820 -13.115 -13.155 1.00 94.19 103 ARG A CA 1
ATOM 767 C C . ARG A 1 103 ? 14.202 -13.562 -14.561 1.00 94.19 103 ARG A C 1
ATOM 769 O O . ARG A 1 103 ? 15.256 -13.153 -15.045 1.00 94.19 103 ARG A O 1
ATOM 776 N N . GLN A 1 104 ? 13.356 -14.361 -15.204 1.00 95.88 104 GLN A N 1
ATOM 777 C CA . GLN A 1 104 ? 13.573 -14.811 -16.576 1.00 95.88 104 GLN A CA 1
ATOM 778 C C . GLN A 1 104 ? 13.535 -13.633 -17.557 1.00 95.88 104 GLN A C 1
ATOM 780 O O . GLN A 1 104 ? 14.449 -13.479 -18.364 1.00 95.88 104 GLN A O 1
ATOM 785 N N . GLU A 1 105 ? 12.546 -12.752 -17.427 1.00 95.12 105 GLU A N 1
ATOM 786 C CA . GLU A 1 105 ? 12.431 -11.551 -18.258 1.00 95.12 105 GLU A CA 1
ATOM 787 C C . GLU A 1 105 ? 13.637 -10.614 -18.078 1.00 95.12 105 GLU A C 1
ATOM 789 O O . GLU A 1 105 ? 14.244 -10.177 -19.053 1.00 95.12 105 GLU A O 1
ATOM 794 N N . ASN A 1 106 ? 14.080 -10.383 -16.836 1.00 96.69 106 ASN A N 1
ATOM 795 C CA . ASN A 1 106 ? 15.296 -9.604 -16.577 1.00 96.69 106 ASN A CA 1
ATOM 796 C C . ASN A 1 106 ? 16.554 -10.227 -17.194 1.00 96.69 106 ASN A C 1
ATOM 798 O O . ASN A 1 106 ? 17.456 -9.497 -17.608 1.00 96.69 106 ASN A O 1
ATOM 802 N N . ALA A 1 107 ? 16.654 -11.557 -17.225 1.00 96.25 107 ALA A N 1
ATOM 803 C CA . ALA A 1 107 ? 17.783 -12.234 -17.852 1.00 96.25 107 ALA A CA 1
ATOM 804 C C . ALA A 1 107 ? 17.794 -12.001 -19.371 1.00 96.25 107 ALA A C 1
ATOM 806 O O . ALA A 1 107 ? 18.842 -11.645 -19.913 1.00 96.25 107 ALA A O 1
ATOM 807 N N . LEU A 1 108 ? 16.635 -12.111 -20.029 1.00 96.75 108 LEU A N 1
ATOM 808 C CA . LEU A 1 108 ? 16.486 -11.846 -21.464 1.00 96.75 108 LEU A CA 1
ATOM 809 C C . LEU A 1 108 ? 16.807 -10.388 -21.806 1.00 96.75 108 LEU A C 1
ATOM 811 O O . LEU A 1 108 ? 17.661 -10.128 -22.650 1.00 96.75 108 LEU A O 1
ATOM 815 N N . LEU A 1 109 ? 16.231 -9.433 -21.071 1.00 96.06 109 LEU A N 1
ATOM 816 C CA . LEU A 1 109 ? 16.493 -8.006 -21.282 1.00 96.06 109 LEU A CA 1
ATOM 817 C C . LEU A 1 109 ? 17.979 -7.656 -21.118 1.00 96.06 109 LEU A C 1
ATOM 819 O O . LEU A 1 109 ? 18.516 -6.809 -21.833 1.00 96.06 109 LEU A O 1
ATOM 823 N N . ARG A 1 110 ? 18.681 -8.311 -20.186 1.00 95.50 110 ARG A N 1
ATOM 824 C CA . ARG A 1 110 ? 20.131 -8.126 -20.018 1.00 95.50 110 ARG A CA 1
ATOM 825 C C . ARG A 1 110 ? 20.928 -8.687 -21.192 1.00 95.50 110 ARG A C 1
ATOM 827 O O . ARG A 1 110 ? 21.903 -8.053 -21.590 1.00 95.50 110 ARG A O 1
ATOM 834 N N . GLN A 1 111 ? 20.524 -9.829 -21.746 1.00 96.81 111 GLN A N 1
ATOM 835 C CA . GLN A 1 111 ? 21.150 -10.396 -22.943 1.00 96.81 111 GLN A CA 1
ATOM 836 C C . GLN A 1 111 ? 20.946 -9.488 -24.158 1.00 96.81 111 GLN A C 1
ATOM 838 O O . GLN A 1 111 ? 21.915 -9.150 -24.835 1.00 96.81 111 GLN A O 1
ATOM 843 N N . GLU A 1 112 ? 19.720 -9.021 -24.394 1.00 96.31 112 GLU A N 1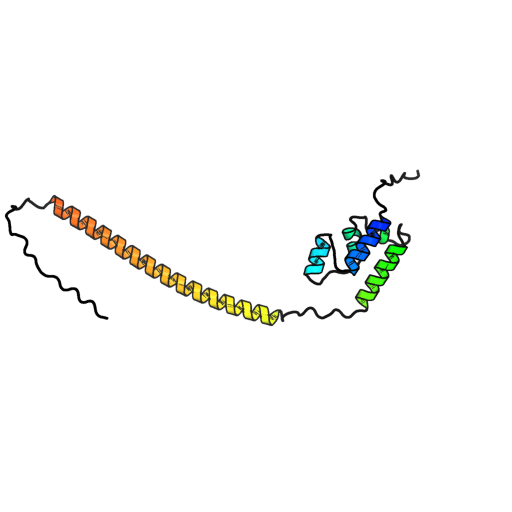
ATOM 844 C CA . GLU A 1 112 ? 19.418 -8.089 -25.486 1.00 96.31 112 GLU A CA 1
ATOM 845 C C . GLU A 1 112 ? 20.224 -6.797 -25.359 1.00 96.31 112 GLU A C 1
ATOM 847 O O . GLU A 1 112 ? 20.865 -6.355 -26.316 1.00 96.31 112 GLU A O 1
ATOM 852 N N . LYS A 1 113 ? 20.273 -6.225 -24.150 1.00 96.69 113 LYS A N 1
ATOM 853 C CA . LYS A 1 113 ? 21.066 -5.026 -23.876 1.00 96.69 113 LYS A CA 1
ATOM 854 C C . LYS A 1 113 ? 22.553 -5.248 -24.154 1.00 96.69 113 LYS A C 1
ATOM 856 O O . LYS A 1 113 ? 23.195 -4.351 -24.695 1.00 96.69 113 LYS A O 1
ATOM 861 N N . ALA A 1 114 ? 23.099 -6.416 -23.813 1.00 95.62 114 ALA A N 1
ATOM 862 C CA . ALA A 1 114 ? 24.493 -6.747 -24.098 1.00 95.62 114 ALA A CA 1
ATOM 863 C C . ALA A 1 114 ? 24.759 -6.816 -25.610 1.00 95.62 114 ALA A C 1
ATOM 865 O O . ALA A 1 114 ?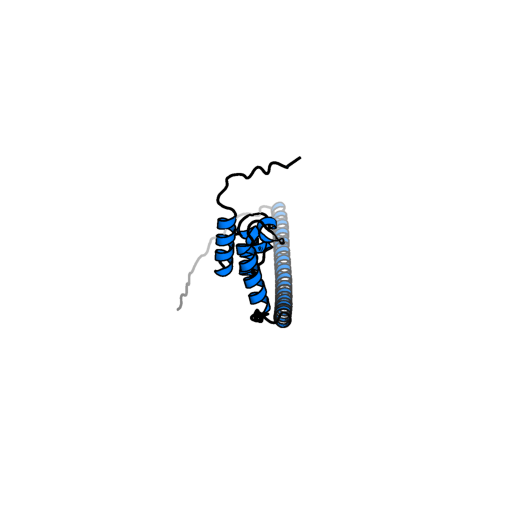 25.702 -6.192 -26.090 1.00 95.62 114 ALA A O 1
ATOM 866 N N . ILE A 1 115 ? 23.890 -7.490 -26.372 1.00 96.75 115 ILE A N 1
ATOM 867 C CA . ILE A 1 115 ? 24.011 -7.598 -27.834 1.00 96.75 115 ILE A CA 1
ATOM 868 C C . ILE A 1 115 ? 23.958 -6.213 -28.489 1.00 96.75 115 ILE A C 1
ATOM 870 O O . ILE A 1 115 ? 24.791 -5.891 -29.338 1.00 96.75 115 ILE A O 1
ATOM 874 N N . LEU A 1 116 ? 22.992 -5.380 -28.094 1.00 96.19 116 LEU A N 1
ATOM 875 C CA . LEU A 1 116 ? 22.852 -4.026 -28.630 1.00 96.19 116 LEU A CA 1
ATOM 876 C C . LEU A 1 116 ? 24.051 -3.144 -28.271 1.00 96.19 116 LEU A C 1
ATOM 878 O O . LEU A 1 116 ? 24.526 -2.401 -29.128 1.00 96.19 116 LEU A O 1
ATOM 882 N N . ALA A 1 117 ? 24.572 -3.252 -27.046 1.00 96.69 117 ALA A N 1
ATOM 883 C CA . ALA A 1 117 ? 25.760 -2.517 -26.625 1.00 96.69 117 ALA A CA 1
ATOM 884 C C . ALA A 1 117 ? 26.985 -2.878 -27.479 1.00 96.69 117 ALA A C 1
ATOM 886 O O . ALA A 1 117 ? 27.684 -1.979 -27.945 1.00 96.69 117 ALA A O 1
ATOM 887 N N . THR A 1 118 ? 27.212 -4.168 -27.750 1.00 96.38 118 THR A N 1
ATOM 888 C CA . THR A 1 118 ? 28.302 -4.617 -28.631 1.00 96.38 118 THR A CA 1
ATOM 889 C C . THR A 1 118 ? 28.138 -4.069 -30.047 1.00 96.38 118 THR A C 1
ATOM 891 O O . THR A 1 118 ? 29.062 -3.456 -30.575 1.00 96.38 118 THR A O 1
ATOM 894 N N . ARG A 1 119 ? 26.943 -4.197 -30.641 1.00 96.62 119 ARG A N 1
ATOM 895 C CA . ARG A 1 119 ? 26.667 -3.687 -31.997 1.00 96.62 119 ARG A CA 1
ATOM 896 C C . ARG A 1 119 ? 26.885 -2.180 -32.109 1.00 96.62 119 ARG A C 1
ATOM 898 O O . ARG A 1 119 ? 27.422 -1.702 -33.105 1.00 96.62 119 ARG A O 1
ATOM 905 N N . LEU A 1 120 ? 26.471 -1.432 -31.088 1.00 96.56 120 LEU A N 1
ATOM 906 C CA . LEU A 1 120 ? 26.654 0.014 -31.045 1.00 96.56 120 LEU A CA 1
ATOM 907 C C . LEU A 1 120 ? 28.139 0.377 -30.945 1.00 96.56 120 LEU A C 1
ATOM 909 O O . LEU A 1 120 ? 28.597 1.268 -31.658 1.00 96.56 120 LEU A O 1
ATOM 913 N N . GLN A 1 121 ? 28.905 -0.347 -30.128 1.00 96.12 121 GLN A N 1
ATOM 914 C CA . GLN A 1 121 ? 30.348 -0.148 -30.018 1.00 96.12 121 GLN A CA 1
ATOM 915 C C . GLN A 1 121 ? 31.065 -0.414 -31.350 1.00 96.12 121 GLN A C 1
ATOM 917 O O . GLN A 1 121 ? 31.926 0.371 -31.754 1.00 96.12 121 GLN A O 1
ATOM 922 N N . ASP A 1 122 ? 30.683 -1.471 -32.067 1.00 95.62 122 ASP A N 1
ATOM 923 C CA . ASP A 1 122 ? 31.240 -1.788 -33.384 1.00 95.62 122 ASP A CA 1
ATOM 924 C C . ASP A 1 122 ? 30.930 -0.693 -34.410 1.00 95.62 122 ASP A C 1
ATOM 926 O O . ASP A 1 122 ? 31.830 -0.233 -35.119 1.00 95.62 122 ASP A O 1
ATOM 930 N N . ALA A 1 123 ? 29.687 -0.203 -34.441 1.00 95.50 123 ALA A N 1
ATOM 931 C CA . ALA A 1 123 ? 29.289 0.899 -35.313 1.00 95.50 123 ALA A CA 1
ATOM 932 C C . ALA A 1 123 ? 30.091 2.181 -35.022 1.00 95.50 123 ALA A C 1
ATOM 934 O O . ALA A 1 123 ? 30.593 2.827 -35.945 1.00 95.50 123 ALA A O 1
ATOM 935 N N . VAL A 1 124 ? 30.287 2.515 -33.741 1.00 96.94 124 VAL A N 1
ATOM 936 C CA . VAL A 1 124 ? 31.114 3.655 -33.313 1.00 96.94 124 VAL A CA 1
ATOM 937 C C . VAL A 1 124 ? 32.569 3.481 -33.759 1.00 96.94 124 VAL A C 1
ATOM 939 O O . VAL A 1 124 ? 33.182 4.425 -34.261 1.00 96.94 124 VAL A O 1
ATOM 942 N N . ASN A 1 125 ? 33.133 2.279 -33.632 1.00 96.56 125 ASN A N 1
ATOM 943 C CA . ASN A 1 125 ? 34.499 1.991 -34.068 1.00 96.56 125 ASN A CA 1
ATOM 944 C C . ASN A 1 125 ? 34.666 2.143 -35.588 1.00 96.56 125 ASN A C 1
ATOM 946 O O . ASN A 1 125 ? 35.669 2.698 -36.048 1.00 96.56 125 ASN A O 1
ATOM 950 N N . VAL A 1 126 ? 33.692 1.680 -36.377 1.00 96.38 126 VAL A N 1
ATOM 951 C CA . VAL A 1 126 ? 33.687 1.847 -37.839 1.00 96.38 126 VAL A CA 1
ATOM 952 C C . VAL A 1 126 ? 33.599 3.326 -38.213 1.00 96.38 126 VAL A C 1
ATOM 954 O O . VAL A 1 126 ? 34.420 3.800 -39.001 1.00 96.38 126 VAL A O 1
ATOM 957 N N . ALA A 1 127 ? 32.679 4.074 -37.599 1.00 94.38 127 ALA A N 1
ATOM 958 C CA . ALA A 1 127 ? 32.537 5.509 -37.832 1.00 94.38 127 ALA A CA 1
ATOM 959 C C . ALA A 1 127 ? 33.832 6.268 -37.493 1.00 94.38 127 ALA A C 1
ATOM 961 O O . ALA A 1 127 ? 34.304 7.087 -38.283 1.00 94.38 127 ALA A O 1
ATOM 962 N N . HIS A 1 128 ? 34.482 5.942 -36.371 1.00 95.50 128 HIS A N 1
ATOM 963 C CA . HIS A 1 128 ? 35.779 6.521 -36.018 1.00 95.50 128 HIS A CA 1
ATOM 964 C C . HIS A 1 128 ? 36.852 6.239 -37.072 1.00 95.50 128 HIS A C 1
ATOM 966 O O . HIS A 1 128 ? 37.566 7.162 -37.468 1.00 95.50 128 HIS A O 1
ATOM 972 N N . LYS A 1 129 ? 36.961 4.997 -37.562 1.00 94.88 129 LYS A N 1
ATOM 973 C CA . LYS A 1 129 ? 37.919 4.643 -38.623 1.00 94.88 129 LYS A CA 1
ATOM 974 C C . LYS A 1 129 ? 37.660 5.441 -39.902 1.00 94.88 129 LYS A C 1
ATOM 976 O O . LYS A 1 129 ? 38.608 5.970 -40.480 1.00 94.88 129 LYS A O 1
ATOM 981 N N . GLN A 1 130 ? 36.399 5.593 -40.306 1.00 94.25 130 GLN A N 1
ATOM 982 C CA . GLN A 1 130 ? 36.019 6.385 -41.480 1.00 94.25 130 GLN A CA 1
ATOM 983 C C . GLN A 1 130 ? 36.369 7.869 -41.311 1.00 94.25 130 GLN A C 1
ATOM 985 O O . GLN A 1 130 ? 36.962 8.462 -42.210 1.00 94.25 130 GLN A O 1
ATOM 990 N N . ILE A 1 131 ? 36.093 8.455 -40.141 1.00 93.38 131 ILE A N 1
ATOM 991 C CA . ILE A 1 131 ? 36.455 9.846 -39.831 1.00 93.38 131 ILE A CA 1
ATOM 992 C C . ILE A 1 131 ? 37.977 10.034 -39.876 1.00 93.38 131 ILE A C 1
ATOM 994 O O . ILE A 1 131 ? 38.461 11.016 -40.439 1.00 93.38 131 ILE A O 1
ATOM 998 N N . GLN A 1 132 ? 38.751 9.108 -39.303 1.00 92.81 132 GLN A N 1
ATOM 999 C CA . GLN A 1 132 ? 40.216 9.178 -39.334 1.00 92.81 132 GLN A CA 1
ATOM 1000 C C . GLN A 1 132 ? 40.765 9.026 -40.756 1.00 92.81 132 GLN A C 1
ATOM 1002 O O . GLN A 1 132 ? 41.682 9.755 -41.141 1.00 92.81 132 GLN A O 1
ATOM 1007 N N . HIS A 1 133 ? 40.178 8.137 -41.560 1.00 91.56 133 HIS A N 1
ATOM 1008 C CA . HIS A 1 133 ? 40.527 7.981 -42.968 1.00 91.56 133 HIS A CA 1
ATOM 1009 C C . HIS A 1 133 ? 40.214 9.253 -43.773 1.00 91.56 133 HIS A C 1
ATOM 1011 O O . HIS A 1 133 ? 41.080 9.769 -44.472 1.00 91.56 133 HIS A O 1
ATOM 1017 N N . ALA A 1 134 ? 39.024 9.836 -43.612 1.00 88.62 134 ALA A N 1
ATOM 1018 C CA . ALA A 1 134 ? 38.659 11.095 -44.262 1.00 88.62 134 ALA A CA 1
ATOM 1019 C C . ALA A 1 134 ? 39.604 12.246 -43.863 1.00 88.62 134 ALA A C 1
ATOM 1021 O O . ALA A 1 134 ? 40.085 12.991 -44.720 1.00 88.62 134 ALA A O 1
ATOM 1022 N N . LYS A 1 135 ? 39.955 12.352 -42.572 1.00 90.00 135 LYS A N 1
ATOM 1023 C CA . LYS A 1 135 ? 40.925 13.339 -42.067 1.00 90.00 135 LYS A CA 1
ATOM 10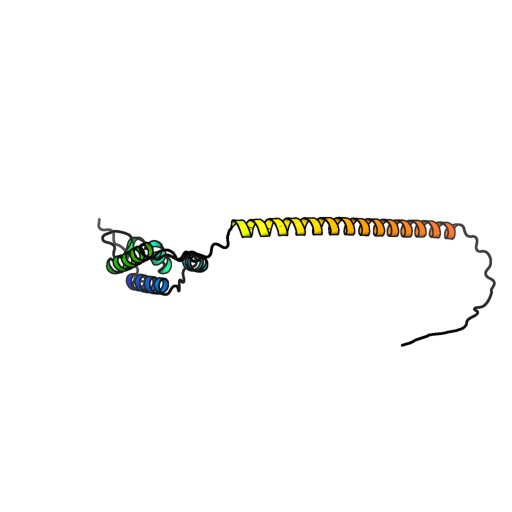24 C C . LYS A 1 135 ? 42.327 13.136 -42.650 1.00 90.00 135 LYS A C 1
ATOM 1026 O O . LYS A 1 135 ? 42.996 14.119 -42.976 1.00 90.00 135 LYS A O 1
ATOM 1031 N N . SER A 1 136 ? 42.799 11.895 -42.776 1.00 86.94 136 SER A N 1
ATOM 1032 C CA . SER A 1 136 ? 44.126 11.607 -43.336 1.00 86.94 136 SER A CA 1
ATOM 1033 C C . SER A 1 136 ? 44.188 11.906 -44.839 1.00 86.94 136 SER A C 1
ATOM 1035 O O . SER A 1 136 ? 45.172 12.493 -45.297 1.00 86.94 136 SER A O 1
ATOM 1037 N N . MET A 1 137 ? 43.112 11.612 -45.578 1.00 84.00 137 MET A N 1
ATOM 1038 C CA . MET A 1 137 ? 42.969 11.947 -46.998 1.00 84.00 137 MET A CA 1
ATOM 1039 C C . MET A 1 137 ? 42.952 13.463 -47.224 1.00 84.00 137 MET A C 1
ATOM 1041 O O . MET A 1 137 ? 43.720 13.961 -48.049 1.00 84.00 137 MET A O 1
ATOM 1045 N N . ALA A 1 138 ? 42.196 14.220 -46.421 1.00 82.25 138 ALA A N 1
ATOM 1046 C CA . ALA A 1 138 ? 42.200 15.686 -46.472 1.00 82.25 138 ALA A CA 1
ATOM 1047 C C . ALA A 1 138 ? 43.603 16.281 -46.209 1.00 82.25 138 ALA A C 1
ATOM 1049 O O . ALA A 1 138 ? 44.045 17.200 -46.900 1.00 82.25 138 ALA A O 1
ATOM 1050 N N . ARG A 1 139 ? 44.361 15.711 -45.257 1.00 79.00 139 ARG A N 1
ATOM 1051 C CA . ARG A 1 139 ? 45.745 16.131 -44.949 1.00 79.00 139 ARG A CA 1
ATOM 1052 C C . ARG A 1 139 ? 46.767 15.777 -46.037 1.00 79.00 139 ARG A C 1
ATOM 1054 O O . ARG A 1 139 ? 47.817 16.422 -46.098 1.00 79.00 139 ARG A O 1
ATOM 1061 N N . ARG A 1 140 ? 46.521 14.740 -46.846 1.00 71.25 140 ARG A N 1
ATOM 1062 C CA . ARG A 1 140 ? 47.380 14.351 -47.980 1.00 71.25 140 ARG A CA 1
ATOM 1063 C C . ARG A 1 140 ? 47.090 15.208 -49.218 1.00 71.25 140 ARG A C 1
ATOM 1065 O O . ARG A 1 140 ? 48.035 15.725 -49.808 1.00 71.25 140 ARG A O 1
ATOM 1072 N N . GLY A 1 141 ? 45.817 15.459 -49.533 1.00 65.88 141 GLY A N 1
ATOM 1073 C CA . GLY A 1 141 ? 45.414 16.341 -50.640 1.00 65.88 141 GLY A CA 1
ATOM 1074 C C . GLY A 1 141 ? 45.924 17.781 -50.487 1.00 65.88 141 GLY A C 1
ATOM 1075 O O . GLY A 1 141 ? 46.451 18.358 -51.435 1.00 65.88 141 GLY A O 1
ATOM 1076 N N . GLY A 1 142 ? 45.894 18.334 -49.268 1.00 59.97 142 GLY A N 1
ATOM 1077 C CA . GLY A 1 142 ? 46.384 19.695 -48.994 1.00 59.97 142 GLY A CA 1
ATOM 1078 C C . GLY A 1 142 ? 47.913 19.877 -48.994 1.00 59.97 142 GLY A C 1
ATOM 1079 O O . GLY A 1 142 ? 48.386 21.015 -48.950 1.00 59.97 142 GLY A O 1
ATOM 1080 N N . ARG A 1 143 ? 48.699 18.787 -49.020 1.00 57.16 143 ARG A N 1
ATOM 1081 C CA . ARG A 1 143 ? 50.167 18.844 -49.170 1.00 57.16 143 ARG A CA 1
ATOM 1082 C C . ARG A 1 143 ? 50.598 18.827 -50.636 1.00 57.16 143 ARG A C 1
ATOM 1084 O O . ARG A 1 143 ? 51.542 19.530 -50.976 1.00 57.16 143 ARG A O 1
ATOM 1091 N N . ASN A 1 144 ? 49.880 18.107 -51.499 1.00 55.09 144 ASN A N 1
ATOM 1092 C CA . ASN A 1 144 ? 50.197 18.057 -52.929 1.00 55.09 144 ASN A CA 1
ATOM 1093 C C . ASN A 1 144 ? 49.839 19.371 -53.653 1.00 55.09 144 ASN A C 1
ATOM 1095 O O . ASN A 1 144 ? 50.559 19.795 -54.548 1.00 55.09 144 ASN A O 1
ATOM 1099 N N . ALA A 1 145 ? 48.799 20.079 -53.195 1.00 54.66 145 ALA A N 1
ATOM 1100 C CA . ALA A 1 145 ? 48.414 21.388 -53.735 1.00 54.66 145 ALA A CA 1
ATOM 1101 C C . ALA A 1 145 ? 49.431 22.519 -53.457 1.00 54.66 145 ALA A C 1
ATOM 1103 O O . ALA A 1 145 ? 49.386 23.547 -54.120 1.00 54.66 145 ALA A O 1
ATOM 1104 N N . ARG A 1 146 ? 50.349 22.350 -52.490 1.00 55.16 146 ARG A N 1
ATOM 1105 C CA . ARG A 1 146 ? 51.378 23.358 -52.162 1.00 55.16 146 ARG A CA 1
ATOM 1106 C C . ARG A 1 146 ? 52.690 23.202 -52.940 1.00 55.16 146 ARG A C 1
ATOM 1108 O O . ARG A 1 146 ? 53.434 24.170 -53.013 1.00 55.16 146 ARG A O 1
ATOM 1115 N N . ASN A 1 147 ? 52.948 22.031 -53.531 1.00 56.28 147 ASN A N 1
ATOM 1116 C CA . ASN A 1 147 ? 54.167 21.745 -54.307 1.00 56.28 147 ASN A CA 1
ATOM 1117 C C . ASN A 1 147 ? 53.903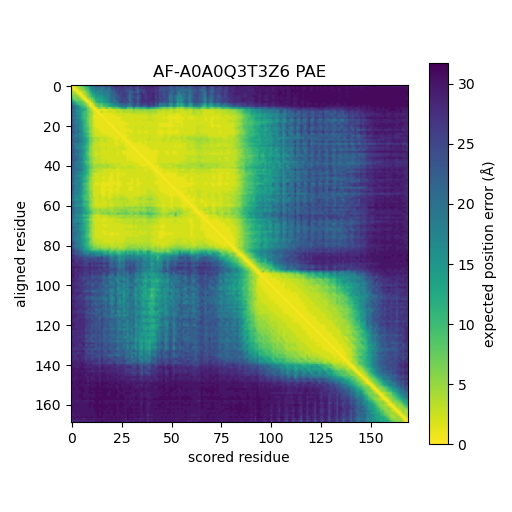 21.484 -55.804 1.00 56.28 147 ASN A C 1
ATOM 1119 O O . ASN A 1 147 ? 54.847 21.230 -56.550 1.00 56.28 147 ASN A O 1
ATOM 1123 N N . GLY A 1 148 ? 52.647 21.544 -56.256 1.00 50.19 148 GLY A N 1
ATOM 1124 C CA . GLY A 1 148 ? 52.310 21.470 -57.674 1.00 50.19 148 GLY A CA 1
ATOM 1125 C C . GLY A 1 148 ? 52.673 22.772 -58.383 1.00 50.19 148 GLY A C 1
ATOM 1126 O O . GLY A 1 148 ? 52.018 23.792 -58.178 1.00 50.19 148 GLY A O 1
ATOM 1127 N N . ARG A 1 149 ? 53.720 22.739 -59.213 1.00 51.75 149 ARG A N 1
ATOM 1128 C CA . ARG A 1 149 ? 53.951 23.756 -60.248 1.00 51.75 149 ARG A CA 1
ATOM 1129 C C . ARG A 1 149 ? 52.691 23.874 -61.128 1.00 51.75 149 ARG A C 1
ATOM 1131 O O . ARG A 1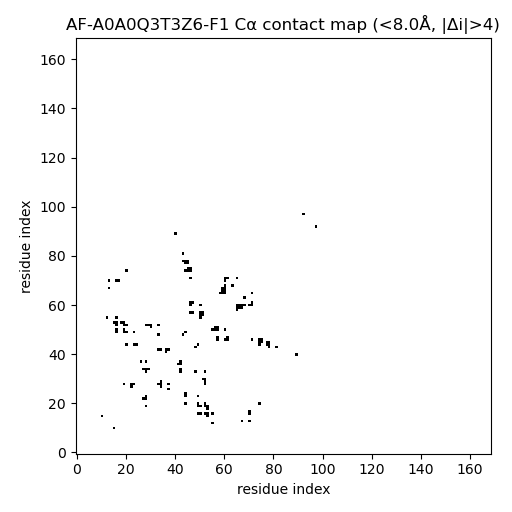 149 ? 52.052 22.852 -61.380 1.00 51.75 149 ARG A O 1
ATOM 1138 N N . PRO A 1 150 ? 52.324 25.078 -61.597 1.00 49.88 150 PRO A N 1
ATOM 1139 C CA . PRO A 1 150 ? 51.220 25.254 -62.529 1.00 49.88 150 PRO A CA 1
ATOM 1140 C C . PRO A 1 150 ? 51.654 24.764 -63.916 1.00 49.88 150 PRO A C 1
ATOM 1142 O O . PRO A 1 150 ? 52.127 25.548 -64.735 1.00 49.88 150 PRO A O 1
ATOM 1145 N N . ASP A 1 151 ? 51.523 23.466 -64.181 1.00 52.09 151 ASP A N 1
ATOM 1146 C CA . ASP A 1 151 ? 51.661 22.953 -65.541 1.00 52.09 151 ASP A CA 1
ATOM 1147 C C . ASP A 1 151 ? 50.403 23.323 -66.337 1.00 52.09 151 ASP A C 1
ATOM 1149 O O . ASP A 1 151 ? 49.300 22.839 -66.093 1.00 52.09 151 ASP A O 1
ATOM 1153 N N . HIS A 1 152 ? 50.616 24.287 -67.231 1.00 46.31 152 HIS A N 1
ATOM 1154 C CA . HIS A 1 152 ? 49.888 24.618 -68.450 1.00 46.31 152 HIS A CA 1
ATOM 1155 C C . HIS A 1 152 ? 48.477 24.036 -68.644 1.00 46.31 152 HIS A C 1
ATOM 1157 O O . HIS A 1 152 ? 48.265 22.872 -68.977 1.00 46.31 152 HIS A O 1
ATOM 1163 N N . VAL A 1 153 ? 47.510 24.950 -68.597 1.00 50.31 153 VAL A N 1
ATOM 1164 C CA . VAL A 1 153 ? 46.155 24.796 -69.127 1.00 50.31 153 VAL A CA 1
ATOM 1165 C C . VAL A 1 153 ? 46.190 24.892 -70.656 1.00 50.31 153 VAL A C 1
ATOM 1167 O O . VAL A 1 153 ? 46.364 25.995 -71.158 1.00 50.31 153 VAL A O 1
ATOM 1170 N N . VAL A 1 154 ? 45.979 23.788 -71.383 1.00 46.25 154 VAL A N 1
ATOM 1171 C CA . VAL A 1 154 ? 45.333 23.732 -72.720 1.00 46.25 154 VAL A CA 1
ATOM 1172 C C . VAL A 1 154 ? 44.814 22.289 -72.878 1.00 46.25 154 VAL A C 1
ATOM 1174 O O . VAL A 1 154 ? 45.600 21.363 -72.998 1.00 46.25 154 VAL A O 1
ATOM 1177 N N . GLY A 1 155 ? 43.542 21.974 -72.638 1.00 50.47 155 GLY A N 1
ATOM 1178 C CA . GLY A 1 155 ? 42.428 22.226 -73.549 1.00 50.47 155 GLY A CA 1
ATOM 1179 C C . GLY A 1 155 ? 42.026 20.915 -74.241 1.00 50.47 155 GLY A C 1
ATOM 1180 O O . GLY A 1 155 ? 42.679 20.517 -75.194 1.00 50.47 155 GLY A O 1
ATOM 1181 N N . LEU A 1 156 ? 40.959 20.249 -73.781 1.00 42.50 156 LEU A N 1
ATOM 1182 C CA . LEU A 1 156 ? 40.197 19.291 -74.592 1.00 42.50 156 LEU A CA 1
ATOM 1183 C C . LEU A 1 156 ? 38.748 19.206 -74.073 1.00 42.50 156 LEU A C 1
ATOM 1185 O O . LEU A 1 156 ? 38.506 19.108 -72.873 1.00 42.50 156 LEU A O 1
ATOM 1189 N N . ALA A 1 157 ? 37.812 19.351 -75.006 1.00 48.34 157 ALA A N 1
ATOM 1190 C CA . ALA A 1 157 ? 36.394 19.667 -74.840 1.00 48.34 157 ALA A CA 1
ATOM 1191 C C . ALA A 1 157 ? 35.532 18.570 -74.163 1.00 48.34 157 ALA A C 1
ATOM 1193 O O . ALA A 1 157 ? 35.926 17.404 -74.132 1.00 48.34 157 ALA A O 1
ATOM 1194 N N . PRO A 1 158 ? 34.321 18.914 -73.672 1.00 53.06 158 PRO A N 1
ATOM 1195 C CA . PRO A 1 158 ? 33.372 17.942 -73.132 1.00 53.06 158 PRO A CA 1
ATOM 1196 C C . PRO A 1 158 ? 32.659 17.155 -74.244 1.00 53.06 158 PRO A C 1
ATOM 1198 O O . PRO A 1 158 ? 31.951 17.733 -75.066 1.00 53.06 158 PRO A O 1
ATOM 1201 N N . SER A 1 159 ? 32.774 15.825 -74.215 1.00 49.72 159 SER A N 1
ATOM 1202 C CA . SER A 1 159 ? 31.879 14.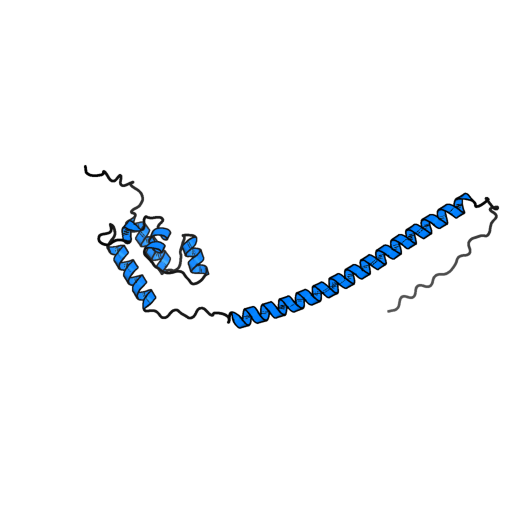921 -74.946 1.00 49.72 159 SER A CA 1
ATOM 1203 C C . SER A 1 159 ? 30.851 14.341 -73.972 1.00 49.72 159 SER A C 1
ATOM 1205 O O . SER A 1 159 ? 31.124 13.393 -73.243 1.00 49.72 159 SER A O 1
ATOM 1207 N N . ALA A 1 160 ? 29.648 14.912 -73.974 1.00 53.59 160 ALA A N 1
ATOM 1208 C CA . ALA A 1 160 ? 28.419 14.129 -73.798 1.00 53.59 160 ALA A CA 1
ATOM 1209 C C . ALA A 1 160 ? 28.258 13.212 -75.049 1.00 53.59 160 ALA A C 1
ATOM 1211 O O . ALA A 1 160 ? 28.949 13.495 -76.035 1.00 53.59 160 ALA A O 1
ATOM 1212 N N . PRO A 1 161 ? 27.383 12.177 -75.111 1.00 59.97 161 PRO A N 1
ATOM 1213 C CA . PRO A 1 161 ? 26.100 12.084 -74.408 1.00 59.97 161 PRO A CA 1
ATOM 1214 C C . PRO A 1 161 ? 25.638 10.654 -74.008 1.00 59.97 161 PRO A C 1
ATOM 1216 O O . PRO A 1 161 ? 26.312 9.655 -74.228 1.00 59.97 161 PRO A O 1
ATOM 1219 N N . VAL A 1 162 ? 24.398 10.618 -73.507 1.00 56.75 162 VAL A N 1
ATOM 1220 C CA . VAL A 1 162 ? 23.327 9.627 -73.756 1.00 56.75 162 VAL A CA 1
ATOM 1221 C C . VAL A 1 162 ? 22.784 8.892 -72.522 1.00 56.75 162 VAL A C 1
ATOM 1223 O O . VAL A 1 162 ? 23.378 8.000 -71.931 1.00 56.75 162 VAL A O 1
ATOM 1226 N N . VAL A 1 163 ? 21.562 9.328 -72.224 1.00 58.06 163 VAL A N 1
ATOM 1227 C CA . VAL A 1 163 ? 20.456 8.773 -71.444 1.00 58.06 163 VAL A CA 1
ATOM 1228 C C . VAL A 1 163 ? 20.147 7.311 -71.788 1.00 58.06 163 VAL A C 1
ATOM 1230 O O . VAL A 1 163 ? 20.028 6.986 -72.964 1.00 58.06 163 VAL A O 1
ATOM 1233 N N . GLN A 1 164 ? 19.833 6.489 -70.781 1.00 54.41 164 GLN A N 1
ATOM 1234 C CA . GLN A 1 164 ? 18.722 5.532 -70.879 1.00 54.41 164 GLN A CA 1
ATOM 1235 C C . GLN A 1 164 ? 18.182 5.182 -69.485 1.00 54.41 164 GLN A C 1
ATOM 1237 O O . GLN A 1 164 ? 18.733 4.364 -68.754 1.00 54.41 164 GLN A O 1
ATOM 1242 N N . LEU A 1 165 ? 17.087 5.859 -69.132 1.00 52.53 165 LEU A N 1
ATOM 1243 C CA . LEU A 1 165 ? 16.146 5.433 -68.103 1.00 52.53 165 LEU A CA 1
ATOM 1244 C C . LEU A 1 165 ? 15.447 4.165 -68.608 1.00 52.53 165 LEU A C 1
ATOM 1246 O O . LEU A 1 165 ? 14.903 4.162 -69.712 1.00 52.53 165 LEU A O 1
ATOM 1250 N N . ARG A 1 166 ? 15.458 3.108 -67.800 1.00 53.41 166 ARG A N 1
ATOM 1251 C CA . ARG A 1 166 ? 14.491 2.015 -67.897 1.00 53.41 166 ARG A CA 1
ATOM 1252 C C . ARG A 1 166 ? 13.743 1.948 -66.577 1.00 53.41 166 ARG A C 1
ATOM 1254 O O . ARG A 1 166 ? 14.296 1.518 -65.569 1.00 53.41 166 ARG A O 1
ATOM 1261 N N . GLU A 1 167 ? 12.523 2.463 -66.613 1.00 60.06 167 GLU A N 1
ATOM 1262 C CA . GLU A 1 167 ? 11.442 2.056 -65.727 1.00 60.06 167 GLU A CA 1
ATOM 1263 C C . GLU A 1 167 ? 10.815 0.807 -66.341 1.00 60.06 167 GLU A C 1
ATOM 1265 O O . GLU A 1 167 ? 10.477 0.839 -67.515 1.00 60.06 167 GLU A O 1
ATOM 1270 N N . ASP A 1 168 ? 10.686 -0.251 -65.554 1.00 59.91 168 ASP A N 1
ATOM 1271 C CA . ASP A 1 168 ? 9.743 -1.363 -65.702 1.00 59.91 168 ASP A CA 1
ATOM 1272 C C . ASP A 1 168 ? 9.627 -1.884 -64.250 1.00 59.91 168 ASP A C 1
ATOM 1274 O O . ASP A 1 168 ? 10.652 -2.097 -63.600 1.00 59.91 168 ASP A O 1
ATOM 1278 N N . GLY A 1 169 ? 8.479 -1.956 -63.584 1.00 55.69 169 GLY A N 1
ATOM 1279 C CA . GLY A 1 169 ? 7.162 -2.400 -64.026 1.00 55.69 169 GLY A CA 1
ATOM 1280 C C . GLY A 1 169 ? 6.735 -3.474 -63.034 1.00 55.69 169 GLY A C 1
ATOM 1281 O O . GLY A 1 169 ? 7.360 -4.556 -63.070 1.00 55.69 169 GLY A O 1
#

Radius of gyration: 41.48 Å; Cα contacts (8 Å, |Δi|>4): 85; chains: 1; bounding box: 78×43×116 Å